Protein AF-A0A943DC43-F1 (afdb_monomer_lite)

Structure (mmCIF, N/CA/C/O backbone):
data_AF-A0A943DC43-F1
#
_entry.id   AF-A0A943DC43-F1
#
loop_
_atom_site.group_PDB
_atom_site.id
_atom_site.type_symbol
_atom_site.label_atom_id
_atom_site.label_alt_id
_atom_site.label_comp_id
_atom_site.label_asym_id
_atom_site.label_entity_id
_atom_site.label_seq_id
_atom_site.pdbx_PDB_ins_code
_atom_site.Cartn_x
_atom_site.Cartn_y
_atom_site.Cartn_z
_atom_site.occupancy
_atom_site.B_iso_or_equiv
_atom_site.auth_seq_id
_atom_site.auth_comp_id
_atom_site.auth_asym_id
_atom_site.auth_atom_id
_atom_site.pdbx_PDB_model_num
ATOM 1 N N . MET A 1 1 ? 20.107 6.209 -72.157 1.00 56.72 1 MET A N 1
ATOM 2 C CA . MET A 1 1 ? 19.268 5.140 -71.559 1.00 56.72 1 MET A CA 1
ATOM 3 C C . MET A 1 1 ? 19.669 4.688 -70.140 1.00 56.72 1 MET A C 1
ATOM 5 O O . MET A 1 1 ? 18.867 4.017 -69.515 1.00 56.72 1 MET A O 1
ATOM 9 N N . LYS A 1 2 ? 20.840 5.055 -69.576 1.00 55.69 2 LYS A N 1
ATOM 10 C CA . LYS A 1 2 ? 21.281 4.595 -68.230 1.00 55.69 2 LYS A CA 1
ATOM 11 C C . LYS A 1 2 ? 20.815 5.449 -67.030 1.00 55.69 2 LYS A C 1
ATOM 13 O O . LYS A 1 2 ? 20.900 4.993 -65.897 1.00 55.69 2 LYS A O 1
ATOM 18 N N . ARG A 1 3 ? 20.337 6.686 -67.245 1.00 54.84 3 ARG A N 1
ATOM 19 C CA . ARG A 1 3 ? 19.852 7.572 -66.158 1.00 54.84 3 ARG A CA 1
ATOM 20 C C . ARG A 1 3 ? 18.422 7.250 -65.708 1.00 54.84 3 ARG A C 1
ATOM 22 O O . ARG A 1 3 ? 18.135 7.339 -64.523 1.00 54.84 3 ARG A O 1
ATOM 29 N N . ILE A 1 4 ? 17.566 6.801 -66.626 1.00 55.34 4 ILE A N 1
ATOM 30 C CA . ILE A 1 4 ? 16.157 6.475 -66.349 1.00 55.34 4 ILE A CA 1
ATOM 31 C C . ILE A 1 4 ? 16.053 5.205 -65.479 1.00 55.34 4 ILE A C 1
ATOM 33 O O . ILE A 1 4 ? 15.374 5.203 -64.458 1.00 55.34 4 ILE A O 1
ATOM 37 N N . THR A 1 5 ? 16.850 4.169 -65.761 1.00 50.66 5 THR A N 1
ATOM 38 C CA . THR A 1 5 ? 16.910 2.930 -64.957 1.00 50.66 5 THR A CA 1
ATOM 39 C C . THR A 1 5 ? 17.481 3.119 -63.545 1.00 50.66 5 THR A C 1
ATOM 41 O O . THR A 1 5 ? 17.274 2.262 -62.687 1.00 50.66 5 THR A O 1
ATOM 44 N N . ARG A 1 6 ? 18.200 4.222 -63.293 1.00 57.28 6 ARG A N 1
ATOM 45 C CA . ARG A 1 6 ? 18.845 4.526 -62.005 1.00 57.28 6 ARG A CA 1
ATOM 46 C C . ARG A 1 6 ? 17.903 5.227 -61.015 1.00 57.28 6 ARG A C 1
ATOM 48 O O . ARG A 1 6 ? 18.141 5.145 -59.819 1.00 57.28 6 ARG A O 1
ATOM 55 N N . ILE A 1 7 ? 16.829 5.854 -61.504 1.00 58.56 7 ILE A N 1
ATOM 56 C CA . ILE A 1 7 ? 15.804 6.531 -60.684 1.00 58.56 7 ILE A CA 1
ATOM 57 C C . ILE A 1 7 ? 14.581 5.625 -60.471 1.00 58.56 7 ILE A C 1
ATOM 59 O O . ILE A 1 7 ? 13.982 5.647 -59.399 1.00 58.56 7 ILE A O 1
ATOM 63 N N . ILE A 1 8 ? 14.265 4.765 -61.446 1.00 59.03 8 ILE A N 1
ATOM 64 C CA . ILE A 1 8 ? 13.135 3.822 -61.383 1.00 59.03 8 ILE A CA 1
ATOM 65 C C . ILE A 1 8 ? 13.349 2.726 -60.323 1.00 59.03 8 ILE A C 1
ATOM 67 O O . ILE A 1 8 ? 12.415 2.336 -59.633 1.00 59.03 8 ILE A O 1
ATOM 71 N N . ARG A 1 9 ? 14.585 2.242 -60.142 1.00 58.38 9 ARG A N 1
ATOM 72 C CA . ARG A 1 9 ? 14.902 1.204 -59.143 1.00 58.38 9 ARG A CA 1
ATOM 73 C C . ARG A 1 9 ? 14.602 1.616 -57.689 1.00 58.38 9 ARG A C 1
ATOM 75 O O . ARG A 1 9 ? 13.902 0.862 -57.023 1.00 58.38 9 ARG A O 1
ATOM 82 N N . PRO A 1 10 ? 15.070 2.772 -57.178 1.00 58.50 10 PRO A N 1
ATOM 83 C CA . PRO A 1 10 ? 14.779 3.168 -55.799 1.00 58.50 10 PRO A CA 1
ATOM 84 C C . PRO A 1 10 ? 13.308 3.554 -55.580 1.00 58.50 10 PRO A C 1
ATOM 86 O O . PRO A 1 10 ? 12.768 3.272 -54.516 1.00 58.50 10 PRO A O 1
ATOM 89 N N . THR A 1 11 ? 12.633 4.137 -56.579 1.00 65.44 11 THR A N 1
ATOM 90 C CA . THR A 1 11 ? 11.203 4.489 -56.466 1.00 65.44 11 THR A CA 1
ATOM 91 C C . THR A 1 11 ? 10.301 3.258 -56.446 1.00 65.44 11 THR A C 1
ATOM 93 O O . THR A 1 11 ? 9.394 3.202 -55.622 1.00 65.44 11 THR A O 1
ATOM 96 N N . ILE A 1 12 ? 10.583 2.231 -57.258 1.00 69.12 12 ILE A N 1
ATOM 97 C CA . ILE A 1 12 ? 9.863 0.950 -57.184 1.00 69.12 12 ILE A CA 1
ATOM 98 C C . ILE A 1 12 ? 10.069 0.286 -55.813 1.00 69.12 12 ILE A C 1
ATOM 100 O O . ILE A 1 12 ? 9.098 -0.177 -55.224 1.00 69.12 12 ILE A O 1
ATOM 104 N N . CYS A 1 13 ? 11.287 0.293 -55.256 1.00 63.53 13 CYS A N 1
ATOM 105 C CA . CYS A 1 13 ? 11.537 -0.285 -53.929 1.00 63.53 13 CYS A CA 1
ATOM 106 C C . CYS A 1 13 ? 10.779 0.442 -52.805 1.00 63.53 13 CYS A C 1
ATOM 108 O O . CYS A 1 13 ? 10.232 -0.214 -51.923 1.00 63.53 13 CYS A O 1
ATOM 110 N N . ILE A 1 14 ? 10.705 1.777 -52.841 1.00 68.75 14 ILE A N 1
ATOM 111 C CA . ILE A 1 14 ? 9.966 2.564 -51.839 1.00 68.75 14 ILE A CA 1
ATOM 112 C C . ILE A 1 14 ? 8.458 2.307 -51.945 1.00 68.75 14 ILE A C 1
ATOM 114 O O . ILE A 1 14 ? 7.800 2.119 -50.925 1.00 68.75 14 ILE A O 1
ATOM 118 N N . VAL A 1 15 ? 7.908 2.227 -53.161 1.00 66.31 15 VAL A N 1
ATOM 119 C CA . VAL A 1 15 ? 6.481 1.922 -53.359 1.00 66.31 15 VAL A CA 1
ATOM 120 C C . VAL A 1 15 ? 6.150 0.495 -52.903 1.00 66.31 15 VAL A C 1
ATOM 122 O O . VAL A 1 15 ? 5.147 0.302 -52.224 1.00 66.31 15 VAL A O 1
ATOM 125 N N . VAL A 1 16 ? 7.010 -0.493 -53.178 1.00 66.19 16 VAL A N 1
ATOM 126 C CA . VAL A 1 16 ? 6.824 -1.875 -52.695 1.00 66.19 16 VAL A CA 1
ATOM 127 C C . VAL A 1 16 ? 6.887 -1.952 -51.164 1.00 66.19 16 VAL A C 1
ATOM 129 O O . VAL A 1 16 ? 6.061 -2.634 -50.563 1.00 66.19 16 VAL A O 1
ATOM 132 N N . LEU A 1 17 ? 7.795 -1.214 -50.513 1.00 62.62 17 LEU A N 1
ATOM 133 C CA . LEU A 1 17 ? 7.885 -1.168 -49.046 1.00 62.62 17 LEU A CA 1
ATOM 134 C C . LEU A 1 17 ? 6.669 -0.485 -48.398 1.00 62.62 17 LEU A C 1
ATOM 136 O O . LEU A 1 17 ? 6.164 -0.971 -47.388 1.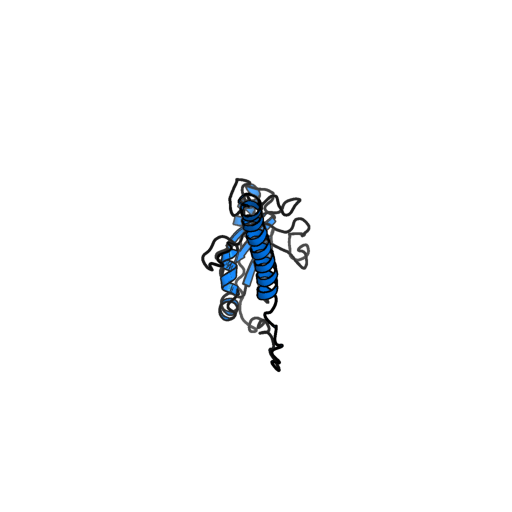00 62.62 17 LEU A O 1
ATOM 140 N N . LEU A 1 18 ? 6.151 0.596 -48.987 1.00 62.66 18 LEU A N 1
ATOM 141 C CA . LEU A 1 18 ? 4.948 1.276 -48.485 1.00 62.66 18 LEU A CA 1
ATOM 142 C C . LEU A 1 18 ? 3.679 0.419 -48.662 1.00 62.66 18 LEU A C 1
ATOM 144 O O . LEU A 1 18 ? 2.815 0.394 -47.781 1.00 62.66 18 LEU A O 1
ATOM 148 N N . VAL A 1 19 ? 3.577 -0.344 -49.754 1.00 59.44 19 VAL A N 1
ATOM 149 C CA . VAL A 1 19 ? 2.479 -1.305 -49.967 1.00 59.44 19 VAL A CA 1
ATOM 150 C C . VAL A 1 19 ? 2.606 -2.522 -49.030 1.00 59.44 19 VAL A C 1
ATOM 152 O O . VAL A 1 19 ? 1.601 -3.002 -48.505 1.00 59.44 19 VAL A O 1
ATOM 155 N N . ALA A 1 20 ? 3.823 -2.984 -48.726 1.00 58.91 20 ALA A N 1
ATOM 156 C CA . ALA A 1 20 ? 4.053 -4.053 -47.746 1.00 58.91 20 ALA A CA 1
ATOM 157 C C . ALA A 1 20 ? 3.696 -3.623 -46.307 1.00 58.91 20 ALA A C 1
ATOM 159 O O . ALA A 1 20 ? 3.087 -4.387 -45.565 1.00 58.91 20 ALA A O 1
ATOM 160 N N . MET A 1 21 ? 3.997 -2.379 -45.921 1.00 58.09 21 MET A N 1
ATOM 161 C CA . MET A 1 21 ? 3.654 -1.847 -44.592 1.00 58.09 21 MET A CA 1
ATOM 162 C C . MET A 1 21 ? 2.138 -1.657 -44.418 1.00 58.09 21 MET A C 1
ATOM 164 O O . MET A 1 21 ? 1.593 -1.979 -43.367 1.00 58.09 21 MET A O 1
ATOM 168 N N . THR A 1 22 ? 1.423 -1.200 -45.451 1.00 52.25 22 THR A N 1
ATOM 169 C CA . THR A 1 22 ? -0.046 -1.040 -45.384 1.00 52.25 22 THR A CA 1
ATOM 170 C C . THR A 1 22 ? -0.798 -2.375 -45.382 1.00 52.25 22 THR A C 1
ATOM 172 O O . THR A 1 22 ? -1.851 -2.484 -44.752 1.00 52.25 22 THR A O 1
ATOM 175 N N . THR A 1 23 ? -0.249 -3.414 -46.019 1.00 51.97 23 THR A N 1
ATOM 176 C CA . THR A 1 23 ? -0.800 -4.780 -45.962 1.00 51.97 23 THR A CA 1
ATOM 177 C C . THR A 1 23 ? -0.464 -5.493 -44.648 1.00 51.97 23 THR A C 1
ATOM 179 O O . THR A 1 23 ? -1.337 -6.162 -44.097 1.00 51.97 23 THR A O 1
ATOM 182 N N . ALA A 1 24 ? 0.725 -5.273 -44.072 1.00 52.84 24 ALA A N 1
ATOM 183 C CA . ALA A 1 24 ? 1.088 -5.782 -42.745 1.00 52.84 24 ALA A CA 1
ATOM 184 C C . ALA A 1 24 ? 0.231 -5.171 -41.619 1.00 52.84 24 ALA A C 1
ATOM 186 O O . ALA A 1 24 ? -0.170 -5.880 -40.700 1.00 52.84 24 ALA A O 1
ATOM 187 N N . VAL A 1 25 ? -0.132 -3.884 -41.718 1.00 50.66 25 VAL A N 1
ATOM 188 C CA . VAL A 1 25 ? -1.016 -3.230 -40.734 1.00 50.66 25 VAL A CA 1
ATOM 189 C C . VAL A 1 25 ? -2.453 -3.762 -40.809 1.00 50.66 25 VAL A C 1
ATOM 191 O O . VAL A 1 25 ? -3.083 -3.924 -39.770 1.00 50.66 25 VAL A O 1
ATOM 194 N N . ARG A 1 26 ? -2.974 -4.115 -41.996 1.00 53.25 26 ARG A N 1
ATOM 195 C CA . ARG A 1 26 ? -4.293 -4.777 -42.105 1.00 53.25 26 ARG A CA 1
ATOM 196 C C . ARG A 1 26 ? -4.290 -6.221 -41.587 1.00 53.25 26 ARG A C 1
ATOM 198 O O . ARG A 1 26 ? -5.305 -6.659 -41.061 1.00 53.25 26 ARG A O 1
ATOM 205 N N . GLY A 1 27 ? -3.168 -6.936 -41.692 1.00 44.47 27 GLY A N 1
ATOM 206 C CA . GLY A 1 27 ? -3.040 -8.326 -41.232 1.00 44.47 27 GLY A CA 1
ATOM 207 C C . GLY A 1 27 ? -3.016 -8.507 -39.709 1.00 44.47 27 GLY A C 1
ATOM 208 O O . GLY A 1 27 ? -3.368 -9.579 -39.228 1.00 44.47 27 GLY A O 1
ATOM 209 N N . CYS A 1 28 ? -2.656 -7.472 -38.941 1.00 46.66 28 CYS A N 1
ATOM 210 C CA . CYS A 1 28 ? -2.633 -7.534 -37.472 1.00 46.66 28 CYS A CA 1
ATOM 211 C C . CYS A 1 28 ? -3.965 -7.146 -36.805 1.00 46.66 28 CYS A C 1
ATOM 213 O O . CYS A 1 28 ? -4.113 -7.354 -35.604 1.00 46.66 28 CYS A O 1
ATOM 215 N N . TYR A 1 29 ? -4.923 -6.589 -37.556 1.00 45.75 29 TYR A N 1
ATOM 216 C CA . TYR A 1 29 ? -6.201 -6.098 -37.016 1.00 45.75 29 TYR A CA 1
ATOM 217 C C . TYR A 1 29 ? -7.395 -7.038 -37.233 1.00 45.75 29 TYR A C 1
ATOM 219 O O . TYR A 1 29 ? -8.497 -6.728 -36.791 1.00 45.75 29 TYR A O 1
ATOM 227 N N . GLN A 1 30 ? -7.195 -8.202 -37.852 1.00 40.16 30 GLN A N 1
ATOM 228 C CA . GLN A 1 30 ? -8.220 -9.242 -37.952 1.00 40.16 30 GLN A CA 1
ATOM 229 C C . GLN A 1 30 ? -7.792 -10.479 -37.166 1.00 40.16 30 GLN A C 1
ATOM 231 O O . GLN A 1 30 ? -7.374 -11.494 -37.713 1.00 40.16 30 GLN A O 1
ATOM 236 N N . ARG A 1 31 ? -7.925 -10.380 -35.843 1.00 36.84 31 ARG 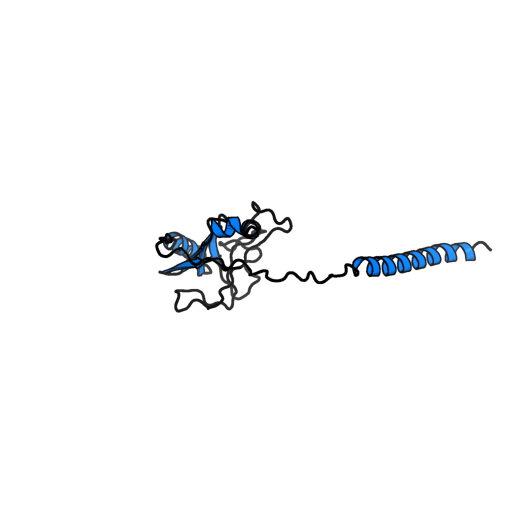A N 1
ATOM 237 C CA . ARG A 1 31 ? -8.355 -11.526 -35.047 1.00 36.84 31 ARG A CA 1
ATOM 238 C C . ARG A 1 31 ? -9.803 -11.257 -34.677 1.00 36.84 31 ARG A C 1
ATOM 240 O O . ARG A 1 31 ? -10.084 -10.409 -33.836 1.00 36.84 31 ARG A O 1
ATOM 247 N N . GLU A 1 32 ? -10.700 -11.917 -35.394 1.00 38.69 32 GLU A N 1
ATOM 248 C CA . GLU A 1 32 ? -12.118 -11.973 -35.072 1.00 38.69 32 GLU A CA 1
ATOM 249 C C . GLU A 1 32 ? -12.272 -12.458 -33.627 1.00 38.69 32 GLU A C 1
ATOM 251 O O . GLU A 1 32 ? -11.849 -13.555 -33.262 1.00 38.69 32 GLU A O 1
ATOM 256 N N . THR A 1 33 ? -12.838 -11.601 -32.784 1.00 34.62 33 THR A N 1
ATOM 257 C CA . THR A 1 33 ? -13.532 -12.016 -31.571 1.00 34.62 33 THR A CA 1
ATOM 258 C C . THR A 1 33 ? -14.808 -12.729 -32.004 1.00 34.62 33 THR A C 1
ATOM 260 O O . THR A 1 33 ? -15.841 -12.090 -32.198 1.00 34.62 33 THR A O 1
ATOM 263 N N . GLU A 1 34 ? -14.726 -14.042 -32.196 1.00 35.84 34 GLU A N 1
ATOM 264 C CA . GLU A 1 34 ? -15.906 -14.906 -32.167 1.00 35.84 34 GLU A CA 1
ATOM 265 C C . GLU A 1 34 ? -16.534 -14.795 -30.761 1.00 35.84 34 GLU A C 1
ATOM 267 O O . GLU A 1 34 ? -15.814 -14.943 -29.765 1.00 35.84 34 GLU A O 1
ATOM 272 N N . PRO A 1 35 ? -17.839 -14.502 -30.631 1.00 35.72 35 PRO A N 1
ATOM 273 C CA . PRO A 1 35 ? -18.497 -14.502 -29.337 1.00 35.72 35 PRO A CA 1
ATOM 274 C C . PRO A 1 35 ? -18.642 -15.953 -28.876 1.00 35.72 35 PRO A C 1
ATOM 276 O O . PRO A 1 35 ? -19.382 -16.737 -29.464 1.00 35.72 35 PRO A O 1
ATOM 279 N N . ILE A 1 36 ? -17.921 -16.323 -27.819 1.00 40.16 36 ILE A N 1
ATOM 280 C CA . ILE A 1 36 ? -18.162 -17.592 -27.136 1.00 40.16 36 ILE A CA 1
ATOM 281 C C . ILE A 1 36 ? -19.466 -17.428 -26.344 1.00 40.16 36 ILE A C 1
ATOM 283 O O . ILE A 1 36 ? -19.476 -16.817 -25.276 1.00 40.16 36 ILE A O 1
ATOM 287 N N . ASP A 1 37 ? -20.563 -17.975 -26.868 1.00 36.25 37 ASP A N 1
ATOM 288 C CA . ASP A 1 37 ? -21.777 -18.252 -26.099 1.00 36.25 37 ASP A CA 1
ATOM 289 C C . ASP A 1 37 ? -21.444 -19.308 -25.028 1.00 36.25 37 ASP A C 1
ATOM 291 O O . ASP A 1 37 ? -21.452 -20.512 -25.292 1.00 36.25 37 ASP A O 1
ATOM 295 N N . ILE A 1 38 ? -21.121 -18.863 -23.808 1.00 40.16 38 ILE A N 1
ATOM 296 C CA . ILE A 1 38 ? -21.098 -19.719 -22.614 1.00 40.16 38 ILE A CA 1
ATOM 297 C C . ILE A 1 38 ? -22.372 -19.431 -21.812 1.00 40.16 38 ILE A C 1
ATOM 299 O O . ILE A 1 38 ? -22.475 -18.374 -21.181 1.00 40.16 38 ILE A O 1
ATOM 303 N N . PRO A 1 39 ? -23.349 -20.353 -21.776 1.00 39.16 39 PRO A N 1
ATOM 304 C CA . PRO A 1 39 ? -24.450 -20.263 -20.834 1.00 39.16 39 PRO A CA 1
ATOM 305 C C . PRO A 1 39 ? -23.904 -20.507 -19.420 1.00 39.16 39 PRO A C 1
ATOM 307 O O . PRO A 1 39 ? -23.591 -21.636 -19.054 1.00 39.16 39 PRO A O 1
ATOM 310 N N . GLY A 1 40 ? -23.801 -19.440 -18.626 1.00 49.06 40 GLY A N 1
ATOM 311 C CA . GLY A 1 40 ? -23.622 -19.526 -17.176 1.00 49.06 40 GLY A CA 1
ATOM 312 C C . GLY A 1 40 ? -22.180 -19.627 -16.675 1.00 49.06 40 GLY A C 1
ATOM 313 O O . GLY A 1 40 ? -21.843 -20.578 -15.979 1.00 49.06 40 GLY A O 1
ATOM 314 N N . THR A 1 41 ? -21.357 -18.603 -16.909 1.00 34.09 41 THR A N 1
ATOM 315 C CA . THR A 1 41 ? -20.217 -18.332 -16.018 1.00 34.09 41 THR A CA 1
ATOM 316 C C . THR A 1 41 ? -20.693 -17.379 -14.929 1.00 34.09 41 THR A C 1
ATOM 318 O O . THR A 1 41 ? -20.659 -16.161 -15.087 1.00 34.09 41 THR A O 1
ATOM 321 N N . SER A 1 42 ? -21.171 -17.933 -13.814 1.00 43.16 42 SER A N 1
ATOM 322 C CA . SER A 1 42 ? -21.111 -17.191 -12.557 1.00 43.16 42 SER A CA 1
ATOM 323 C C . SER A 1 42 ? -19.630 -16.973 -12.277 1.00 43.16 42 SER A C 1
ATOM 325 O O . SER A 1 42 ? -18.893 -17.949 -12.134 1.00 43.16 42 SER A O 1
ATOM 327 N N . ALA A 1 43 ? -19.183 -15.718 -12.215 1.00 46.03 43 ALA A N 1
ATOM 328 C CA . ALA A 1 43 ? -17.910 -15.416 -11.574 1.00 46.03 43 ALA A CA 1
ATOM 329 C C . ALA A 1 43 ? -17.895 -16.121 -10.201 1.00 46.03 43 ALA A C 1
ATOM 331 O O . ALA A 1 43 ? -18.958 -16.185 -9.560 1.00 46.03 43 ALA A O 1
ATOM 332 N N . PRO A 1 44 ? -16.763 -16.690 -9.751 1.00 41.53 44 PRO A N 1
ATOM 333 C CA . PRO A 1 44 ? -16.654 -17.170 -8.385 1.00 41.53 44 PRO A CA 1
ATOM 334 C C . PRO A 1 44 ? -16.989 -15.999 -7.470 1.00 41.53 44 PRO A C 1
ATOM 336 O O . PRO A 1 44 ? -16.264 -15.010 -7.412 1.00 41.53 44 PRO A O 1
ATOM 339 N N . GLN A 1 45 ? -18.144 -16.070 -6.818 1.00 41.00 45 GLN A N 1
ATOM 340 C CA . GLN A 1 45 ? -18.506 -15.085 -5.821 1.00 41.00 45 GLN A CA 1
ATOM 341 C C . GLN A 1 45 ? -17.492 -15.258 -4.683 1.00 41.00 45 GLN A C 1
ATOM 343 O O . GLN A 1 45 ? -17.295 -16.402 -4.250 1.00 41.00 45 GLN A O 1
ATOM 348 N N . PRO A 1 46 ? -16.839 -14.184 -4.210 1.00 49.75 46 PRO A N 1
ATOM 349 C CA . PRO A 1 46 ? -15.979 -14.254 -3.041 1.00 49.75 46 PRO A CA 1
ATOM 350 C C . PRO A 1 46 ? -16.783 -14.918 -1.937 1.00 49.75 46 PRO A C 1
ATOM 352 O O . PRO A 1 46 ? -17.857 -14.441 -1.553 1.00 49.75 46 PRO A O 1
ATOM 355 N N . SER A 1 47 ? -16.334 -16.096 -1.517 1.00 54.56 47 SER A N 1
ATOM 356 C CA . SER A 1 47 ? -16.989 -16.783 -0.420 1.00 54.56 47 SER A CA 1
ATOM 357 C C . SER A 1 47 ? -16.726 -15.917 0.800 1.00 54.56 47 SER A C 1
ATOM 359 O O . SER A 1 47 ? -15.573 -15.704 1.173 1.00 54.56 47 SER A O 1
ATOM 361 N N . ALA A 1 48 ? -17.785 -15.342 1.372 1.00 57.66 48 ALA A N 1
ATOM 362 C CA . ALA A 1 48 ? -17.678 -14.736 2.687 1.00 57.66 48 ALA A CA 1
ATOM 363 C C . ALA A 1 48 ? -17.022 -15.773 3.618 1.00 57.66 48 ALA A C 1
ATOM 365 O O . ALA A 1 48 ? -17.347 -16.962 3.479 1.00 57.66 48 ALA A O 1
ATOM 366 N N . PRO A 1 49 ? -16.105 -15.367 4.515 1.00 58.25 49 PRO A N 1
ATOM 367 C CA . PRO A 1 49 ? -15.515 -16.288 5.477 1.00 58.25 49 PRO A CA 1
ATOM 368 C C . PRO A 1 49 ? -16.612 -17.131 6.122 1.00 58.25 49 PRO A C 1
ATOM 370 O O . PRO A 1 49 ? -17.689 -16.612 6.453 1.00 58.25 49 PRO A O 1
ATOM 373 N N . LEU A 1 50 ? -16.370 -18.441 6.251 1.00 54.31 50 LEU A N 1
ATOM 374 C CA . LEU A 1 50 ? -17.322 -19.325 6.916 1.00 54.31 50 LEU A CA 1
ATOM 375 C C . LEU A 1 50 ? -17.649 -18.718 8.281 1.00 54.31 50 LEU A C 1
ATOM 377 O O . LEU A 1 50 ? -16.749 -18.314 9.015 1.00 54.31 50 LEU A O 1
ATOM 381 N N . ALA A 1 51 ? -18.937 -18.644 8.618 1.00 44.34 51 ALA A N 1
ATOM 382 C CA . ALA A 1 51 ? -19.382 -18.141 9.909 1.00 44.34 51 ALA A CA 1
ATOM 383 C C . ALA A 1 51 ? -18.654 -18.901 11.039 1.00 44.34 51 ALA A C 1
ATOM 385 O O . ALA A 1 51 ? -18.965 -20.061 11.304 1.00 44.34 51 ALA A O 1
ATOM 386 N N . GLY A 1 52 ? -17.659 -18.254 11.659 1.00 55.06 52 GLY A N 1
ATOM 387 C CA . GLY A 1 52 ? -16.781 -18.845 12.676 1.00 55.06 52 GLY A CA 1
ATOM 388 C C . GLY A 1 52 ? -15.274 -18.765 12.395 1.00 55.06 52 GLY A C 1
ATOM 389 O O . GLY A 1 52 ? -14.496 -19.084 13.291 1.00 55.06 52 GLY A O 1
ATOM 390 N N . GLU A 1 53 ? -14.838 -18.331 11.210 1.00 67.38 53 GLU A N 1
ATOM 391 C CA . GLU A 1 53 ? -13.419 -18.084 10.936 1.00 67.38 53 GLU A CA 1
ATOM 392 C C . GLU A 1 53 ? -12.936 -16.833 11.688 1.00 67.38 53 GLU A C 1
ATOM 394 O O . GLU A 1 53 ? -13.445 -15.728 11.494 1.00 67.38 53 GLU A O 1
ATOM 399 N N . VAL A 1 54 ? -11.965 -17.013 12.587 1.00 74.31 54 VAL A N 1
ATOM 400 C CA . VAL A 1 54 ? -11.299 -15.897 13.265 1.00 74.31 54 VAL A CA 1
ATOM 401 C C . VAL A 1 54 ? -10.266 -15.338 12.300 1.00 74.31 54 VAL A C 1
ATOM 403 O O . VAL A 1 54 ? -9.210 -15.939 12.115 1.00 74.31 54 VAL A O 1
ATOM 406 N N . ILE A 1 55 ? -10.568 -14.193 11.691 1.00 82.44 55 ILE A N 1
ATOM 407 C CA . ILE A 1 55 ? -9.585 -13.487 10.873 1.00 82.44 55 ILE A CA 1
ATOM 408 C C . ILE A 1 55 ? -8.583 -12.827 11.828 1.00 82.44 55 ILE A C 1
ATOM 410 O O . ILE A 1 55 ? -8.999 -12.020 12.668 1.00 82.44 55 ILE A O 1
ATOM 414 N N . PRO A 1 56 ? -7.286 -13.174 11.765 1.00 80.62 56 PRO A N 1
ATOM 415 C CA . PRO A 1 56 ? -6.300 -12.579 12.650 1.00 80.62 56 PRO A CA 1
ATOM 416 C C . PRO A 1 56 ? -6.177 -11.086 12.342 1.00 80.62 56 PRO A C 1
ATOM 418 O O . PRO A 1 56 ?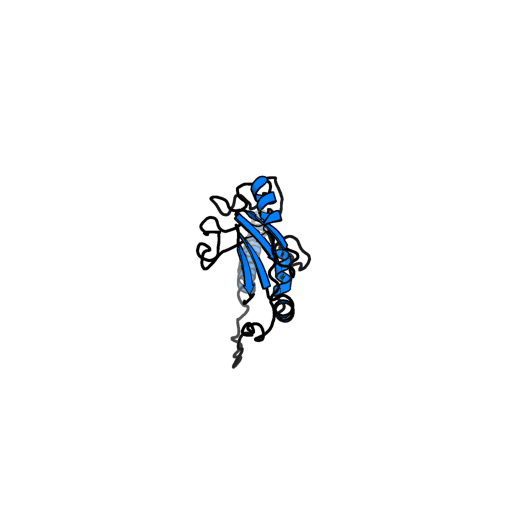 -5.899 -10.701 11.211 1.00 80.62 56 PRO A O 1
ATOM 421 N N . SER A 1 57 ? -6.375 -10.243 13.354 1.00 86.31 57 SER A N 1
ATOM 422 C CA . SER A 1 57 ? -5.990 -8.835 13.258 1.00 86.31 57 SER A CA 1
ATOM 423 C C . SER A 1 57 ? -4.468 -8.741 13.219 1.00 86.31 57 SER A C 1
ATOM 425 O O . SER A 1 57 ? -3.789 -9.450 13.964 1.00 86.31 57 SER A O 1
ATOM 427 N N . VAL A 1 58 ? -3.941 -7.860 12.374 1.00 95.06 58 VAL A N 1
ATOM 428 C CA . VAL A 1 58 ? -2.507 -7.570 12.286 1.00 95.06 58 VAL A CA 1
ATOM 429 C C . VAL A 1 58 ? -2.295 -6.132 12.739 1.00 95.06 58 VAL A C 1
ATOM 431 O O . VAL A 1 58 ? -2.853 -5.222 12.136 1.00 95.06 58 VAL A O 1
ATOM 434 N N . ASP A 1 59 ? -1.515 -5.956 13.803 1.00 96.81 59 ASP A N 1
ATOM 435 C CA . ASP A 1 59 ? -1.138 -4.655 14.367 1.00 96.81 59 ASP A CA 1
ATOM 436 C C . ASP A 1 59 ? 0.223 -4.238 13.800 1.00 96.81 59 ASP A C 1
ATOM 438 O O . ASP A 1 59 ? 1.208 -4.963 13.965 1.00 96.81 59 ASP A O 1
ATOM 442 N N . ARG A 1 60 ? 0.258 -3.088 13.116 1.00 98.25 60 ARG A N 1
ATOM 443 C CA . ARG A 1 60 ? 1.479 -2.436 12.603 1.00 98.25 60 ARG A CA 1
ATOM 444 C C . ARG A 1 60 ? 1.623 -1.002 13.091 1.00 98.25 60 ARG A C 1
ATOM 446 O O . ARG A 1 60 ? 2.252 -0.169 12.440 1.00 98.25 60 ARG A O 1
ATOM 453 N N . GLN A 1 61 ? 1.008 -0.673 14.225 1.00 98.31 61 GLN A N 1
ATOM 454 C CA . GLN A 1 61 ? 0.973 0.693 14.746 1.00 98.31 61 GLN A CA 1
ATOM 455 C C . GLN A 1 61 ? 2.369 1.198 15.129 1.00 98.31 61 GLN A C 1
ATOM 457 O O . GLN A 1 61 ? 2.671 2.380 14.960 1.00 98.31 61 GLN A O 1
ATOM 462 N N . THR A 1 62 ? 3.238 0.304 15.610 1.00 98.44 62 THR A N 1
ATOM 463 C CA . THR A 1 62 ? 4.620 0.656 15.969 1.00 98.44 62 THR A CA 1
ATOM 464 C C . THR A 1 62 ? 5.431 0.981 14.717 1.00 98.44 62 THR A C 1
ATOM 466 O O . THR A 1 62 ? 6.032 2.049 14.633 1.00 98.44 62 THR A O 1
ATOM 469 N N . GLU A 1 63 ? 5.390 0.110 13.711 1.00 98.69 63 GLU A N 1
ATOM 470 C CA . GLU A 1 63 ? 6.079 0.289 12.435 1.00 98.69 63 GLU A CA 1
ATOM 471 C C . GLU A 1 63 ? 5.573 1.529 11.685 1.00 98.69 63 GLU A C 1
ATOM 473 O O . GLU A 1 63 ? 6.370 2.318 11.172 1.00 98.69 63 GLU A O 1
ATOM 478 N N . LEU A 1 64 ? 4.257 1.764 11.702 1.00 98.69 64 LEU A N 1
ATOM 479 C CA . LEU A 1 64 ? 3.643 2.979 11.170 1.00 98.69 64 LEU A CA 1
ATOM 480 C C . LEU A 1 64 ? 4.173 4.236 11.870 1.00 98.69 64 LEU A C 1
ATOM 482 O O . LEU A 1 64 ? 4.545 5.201 11.200 1.00 98.69 64 LEU A O 1
ATOM 486 N N . ALA A 1 65 ? 4.224 4.240 13.204 1.00 98.50 65 ALA A N 1
ATOM 487 C CA . ALA A 1 65 ? 4.731 5.376 13.968 1.00 98.50 65 ALA A CA 1
ATOM 488 C C . ALA A 1 65 ? 6.217 5.647 13.674 1.00 98.50 65 ALA A C 1
ATOM 490 O O . ALA A 1 65 ? 6.612 6.802 13.502 1.00 98.50 65 ALA A O 1
ATOM 491 N N . GLU A 1 66 ? 7.033 4.597 13.566 1.00 98.44 66 GLU A N 1
ATOM 492 C CA . GLU A 1 66 ? 8.453 4.710 13.228 1.00 98.44 66 GLU A CA 1
ATOM 493 C C . GLU A 1 66 ? 8.680 5.227 11.801 1.00 98.44 66 GLU A C 1
ATOM 495 O O . GLU A 1 66 ? 9.523 6.104 11.597 1.00 98.44 66 GLU A O 1
ATOM 500 N N . ALA A 1 67 ? 7.932 4.726 10.813 1.00 98.50 67 ALA A N 1
ATOM 501 C CA . ALA A 1 67 ? 8.017 5.207 9.435 1.00 98.50 67 ALA A CA 1
ATOM 502 C C . ALA A 1 67 ? 7.548 6.660 9.317 1.00 98.50 67 ALA A C 1
ATOM 504 O O . ALA A 1 67 ? 8.250 7.484 8.730 1.00 98.50 67 ALA A O 1
ATOM 505 N N . ARG A 1 68 ? 6.438 7.020 9.973 1.00 98.12 68 ARG A N 1
ATOM 506 C CA . ARG A 1 68 ? 5.938 8.401 10.004 1.00 98.12 68 ARG A CA 1
ATOM 507 C C . ARG A 1 68 ? 6.914 9.369 10.672 1.00 98.12 68 ARG A C 1
ATOM 509 O O . ARG A 1 68 ? 7.009 10.521 10.258 1.00 98.12 68 ARG A O 1
ATOM 516 N N . ALA A 1 69 ? 7.661 8.918 11.680 1.00 98.31 69 ALA A N 1
ATOM 517 C CA . ALA A 1 69 ? 8.706 9.727 12.303 1.00 98.31 69 ALA A CA 1
ATOM 518 C C . ALA A 1 69 ? 9.891 10.004 11.358 1.00 98.31 69 ALA A C 1
ATOM 520 O O . ALA A 1 69 ? 10.529 11.050 11.482 1.00 98.31 69 ALA A O 1
ATOM 521 N N . LYS A 1 70 ? 10.187 9.089 10.424 1.00 98.31 70 LYS A N 1
ATOM 522 C CA . LYS A 1 70 ? 11.236 9.262 9.404 1.00 98.31 70 LYS A CA 1
ATOM 523 C C . LYS A 1 70 ? 10.754 10.112 8.235 1.00 98.31 70 LYS A C 1
ATOM 525 O O . LYS A 1 70 ? 11.477 11.005 7.804 1.00 98.31 70 LYS A O 1
ATOM 530 N N . ASN A 1 71 ? 9.540 9.850 7.754 1.00 98.56 71 ASN A N 1
ATOM 531 C CA . ASN A 1 71 ? 8.922 10.598 6.673 1.00 98.56 71 ASN A CA 1
ATOM 532 C C . ASN A 1 71 ? 7.443 10.912 6.996 1.00 98.56 71 ASN A C 1
ATOM 534 O O . ASN A 1 71 ? 6.617 9.990 7.023 1.00 98.56 71 ASN A O 1
ATOM 538 N N . PRO A 1 72 ? 7.086 12.196 7.217 1.00 98.31 72 PRO A N 1
ATOM 539 C CA . PRO A 1 72 ? 5.732 12.603 7.595 1.00 98.31 72 PRO A CA 1
ATOM 540 C C . PRO A 1 72 ? 4.675 12.343 6.513 1.00 98.31 72 PRO A C 1
ATOM 542 O O . PRO A 1 72 ? 3.490 12.333 6.841 1.00 98.31 72 PRO A O 1
ATOM 545 N N . ASP A 1 73 ? 5.079 12.068 5.270 1.00 98.75 73 ASP A N 1
ATOM 546 C CA . ASP A 1 73 ? 4.175 11.669 4.185 1.00 98.75 73 ASP A CA 1
ATOM 547 C C . ASP A 1 73 ? 3.630 10.237 4.364 1.00 98.75 73 ASP A C 1
ATOM 549 O O . ASP A 1 73 ? 2.798 9.781 3.580 1.00 98.75 73 ASP A O 1
ATOM 553 N N . THR A 1 74 ? 4.084 9.498 5.383 1.00 98.81 74 THR A N 1
ATOM 554 C CA . THR A 1 74 ? 3.572 8.159 5.707 1.00 98.81 74 THR A CA 1
ATOM 555 C C . THR A 1 74 ? 2.153 8.236 6.280 1.00 98.81 74 THR A C 1
ATOM 557 O O . THR A 1 74 ? 1.932 8.664 7.423 1.00 98.81 74 THR A O 1
ATOM 560 N N . VAL A 1 75 ? 1.178 7.737 5.521 1.00 98.56 75 VAL A N 1
ATOM 561 C CA . VAL A 1 75 ? -0.250 7.803 5.875 1.00 98.56 75 VAL A CA 1
ATOM 562 C C . VAL A 1 75 ? -0.820 6.492 6.405 1.00 98.56 75 VAL A C 1
ATOM 564 O O . VAL A 1 75 ? -1.771 6.524 7.187 1.00 98.56 75 VAL A O 1
ATOM 567 N N . ALA A 1 76 ? -0.234 5.355 6.035 1.00 98.75 76 ALA A N 1
ATOM 568 C CA . ALA A 1 76 ? -0.678 4.030 6.461 1.00 98.75 76 ALA A CA 1
ATOM 569 C C . ALA A 1 76 ? 0.469 3.012 6.413 1.00 98.75 76 ALA A C 1
ATOM 571 O O . ALA A 1 76 ? 1.546 3.301 5.893 1.00 98.75 76 ALA A O 1
ATOM 572 N N . TRP A 1 77 ? 0.216 1.814 6.929 1.00 98.88 77 TRP A N 1
ATOM 573 C CA . TRP A 1 77 ? 1.051 0.632 6.740 1.00 98.88 77 TRP A CA 1
ATOM 574 C C . TRP A 1 77 ? 0.258 -0.424 5.979 1.00 98.88 77 TRP A C 1
ATOM 576 O O . TRP A 1 77 ? -0.859 -0.762 6.379 1.00 98.88 77 TRP A O 1
ATOM 586 N N . LEU A 1 78 ? 0.814 -0.927 4.878 1.00 98.81 78 LEU A N 1
ATOM 587 C CA . LEU A 1 78 ? 0.187 -1.943 4.042 1.00 98.81 78 LEU A CA 1
ATOM 588 C C . LEU A 1 78 ? 0.844 -3.292 4.305 1.00 98.81 78 LEU A C 1
ATOM 590 O O . LEU A 1 78 ? 2.049 -3.454 4.128 1.00 98.81 78 LEU A O 1
ATOM 594 N N . TYR A 1 79 ? 0.025 -4.276 4.660 1.00 98.69 79 TYR A N 1
ATOM 595 C CA . TYR A 1 79 ? 0.472 -5.646 4.844 1.00 98.69 79 TYR A CA 1
ATOM 596 C C . TYR A 1 79 ? -0.351 -6.604 3.974 1.00 98.69 79 TYR A C 1
ATOM 598 O O . TYR A 1 79 ? -1.573 -6.695 4.089 1.00 98.69 79 TYR A O 1
ATOM 606 N N . ILE A 1 80 ? 0.329 -7.318 3.075 1.00 98.25 80 ILE A N 1
ATOM 607 C CA . ILE A 1 80 ? -0.254 -8.324 2.178 1.00 98.25 80 ILE A CA 1
ATOM 608 C C . ILE A 1 80 ? 0.633 -9.574 2.240 1.00 98.25 80 ILE A C 1
ATOM 610 O O . ILE A 1 80 ? 1.568 -9.692 1.443 1.00 98.25 80 ILE A O 1
ATOM 614 N N . PRO A 1 81 ? 0.362 -10.531 3.148 1.00 97.00 81 PRO A N 1
ATOM 615 C CA . PRO A 1 81 ? 1.224 -11.698 3.324 1.00 97.00 81 PRO A CA 1
ATOM 616 C C . PRO A 1 81 ? 1.426 -12.506 2.034 1.00 97.00 81 PRO A C 1
ATOM 618 O O . PRO A 1 81 ? 2.555 -12.866 1.715 1.00 97.00 81 PRO A O 1
ATOM 621 N N . GLY A 1 82 ? 0.365 -12.729 1.244 1.00 96.56 82 GLY A N 1
ATOM 622 C CA . GLY A 1 82 ? 0.452 -13.486 -0.016 1.00 96.56 82 GLY A CA 1
ATOM 623 C C . GLY A 1 82 ? 1.297 -12.808 -1.106 1.00 96.56 82 GLY A C 1
ATOM 624 O O . GLY A 1 82 ? 1.800 -13.476 -2.008 1.00 96.56 82 GLY A O 1
ATOM 625 N N . ALA A 1 83 ? 1.519 -11.494 -1.004 1.00 97.56 83 ALA A N 1
ATOM 626 C CA . ALA A 1 83 ? 2.406 -10.742 -1.892 1.00 97.56 83 ALA A CA 1
ATOM 627 C C . ALA A 1 83 ? 3.703 -10.297 -1.201 1.00 97.56 83 ALA A C 1
ATOM 629 O O . ALA A 1 83 ? 4.440 -9.512 -1.786 1.00 97.56 83 ALA A O 1
ATOM 630 N N . GLU A 1 84 ? 3.990 -10.774 0.017 1.00 97.56 84 GLU A N 1
ATOM 631 C CA . GLU A 1 84 ? 5.163 -10.366 0.805 1.00 97.56 84 GLU A CA 1
ATOM 632 C C . GLU A 1 84 ? 5.329 -8.837 0.877 1.00 97.56 84 GLU A C 1
ATOM 634 O O . GLU A 1 84 ? 6.432 -8.312 0.717 1.00 97.56 84 GLU A O 1
ATOM 639 N N . VAL A 1 85 ? 4.213 -8.128 1.053 1.00 98.56 85 VAL A N 1
ATOM 640 C CA . VAL A 1 85 ? 4.202 -6.681 1.297 1.00 98.56 85 VAL A CA 1
ATOM 641 C C . VAL A 1 85 ? 4.065 -6.460 2.792 1.00 98.56 85 VAL A C 1
ATOM 643 O O . VAL A 1 85 ? 3.156 -7.028 3.400 1.00 98.56 85 VAL A O 1
ATOM 646 N N . ASP A 1 86 ? 4.956 -5.661 3.366 1.00 98.50 86 ASP A N 1
ATOM 647 C CA . ASP A 1 86 ? 4.961 -5.290 4.782 1.00 98.50 86 ASP A CA 1
ATOM 648 C C . ASP A 1 86 ? 5.682 -3.946 4.929 1.00 98.50 86 ASP A C 1
ATOM 650 O O . ASP A 1 86 ? 6.822 -3.871 5.385 1.00 98.50 86 ASP A O 1
ATOM 654 N N . ASP A 1 87 ? 5.052 -2.896 4.405 1.00 98.69 87 ASP A N 1
ATOM 655 C CA . ASP A 1 87 ? 5.726 -1.646 4.060 1.00 98.69 87 ASP A CA 1
ATOM 656 C C . ASP A 1 87 ? 4.837 -0.415 4.331 1.00 98.69 87 ASP A C 1
ATOM 658 O O . ASP A 1 87 ? 3.601 -0.503 4.277 1.00 98.69 87 ASP A O 1
ATOM 662 N N . PRO A 1 88 ? 5.438 0.770 4.558 1.00 98.75 88 PRO A N 1
ATOM 663 C CA . PRO A 1 88 ? 4.693 2.017 4.672 1.00 98.75 88 PRO A CA 1
ATOM 664 C C . PRO A 1 88 ? 4.042 2.425 3.343 1.00 98.75 88 PRO A C 1
ATOM 666 O O . PRO A 1 88 ? 4.524 2.115 2.251 1.00 98.75 88 PRO A O 1
ATOM 669 N N . VAL A 1 89 ? 2.950 3.179 3.457 1.00 98.88 89 VAL A N 1
ATOM 670 C CA . VAL A 1 89 ? 2.250 3.820 2.342 1.00 98.88 89 VAL A CA 1
ATOM 671 C C . VAL A 1 89 ? 2.431 5.323 2.447 1.00 98.88 89 VAL A C 1
ATOM 673 O O . VAL A 1 89 ? 2.008 5.944 3.426 1.00 98.88 89 VAL A O 1
ATOM 676 N N . MET A 1 90 ? 3.017 5.901 1.406 1.00 98.81 90 MET A N 1
ATOM 677 C CA . MET A 1 90 ? 3.260 7.336 1.296 1.00 98.81 90 MET A CA 1
ATOM 678 C C . MET A 1 90 ? 2.064 8.052 0.660 1.00 98.81 90 MET A C 1
ATOM 680 O O . MET A 1 90 ? 1.288 7.445 -0.075 1.00 98.81 90 MET A O 1
ATOM 684 N N . GLN A 1 91 ? 1.909 9.353 0.879 1.00 98.81 91 GLN A N 1
ATOM 685 C CA . GLN A 1 91 ? 0.965 10.176 0.123 1.00 98.81 91 GLN A CA 1
ATOM 686 C C . GLN A 1 91 ? 1.554 11.564 -0.113 1.00 98.81 91 GLN A C 1
ATOM 688 O O . GLN A 1 91 ? 2.072 12.185 0.806 1.00 98.81 91 GLN A O 1
ATOM 693 N N . ALA A 1 92 ? 1.454 12.046 -1.349 1.00 98.56 92 ALA A N 1
ATOM 694 C CA . ALA A 1 92 ? 1.906 13.373 -1.756 1.00 98.56 92 ALA A CA 1
ATOM 695 C C . ALA A 1 92 ? 0.745 14.177 -2.363 1.00 98.56 92 ALA A C 1
ATOM 697 O O . ALA A 1 92 ? -0.361 13.662 -2.537 1.00 98.56 92 ALA A O 1
ATOM 698 N N . GLU A 1 93 ? 1.004 15.434 -2.726 1.00 98.38 93 GLU A N 1
ATOM 699 C CA . GLU A 1 93 ? 0.024 16.310 -3.393 1.00 98.38 93 GLU A CA 1
ATOM 700 C C . GLU A 1 93 ? -0.318 15.852 -4.826 1.00 98.38 93 GLU A C 1
ATOM 702 O O . GLU A 1 93 ? -1.339 16.252 -5.387 1.00 98.38 93 GLU A O 1
ATOM 707 N N . ASP A 1 94 ? 0.505 14.978 -5.414 1.00 98.62 94 ASP A N 1
ATOM 708 C CA . ASP A 1 94 ? 0.306 14.386 -6.734 1.00 98.62 94 ASP A CA 1
ATOM 709 C C . ASP A 1 94 ? 0.622 12.875 -6.756 1.00 98.62 94 ASP A C 1
ATOM 711 O O . ASP A 1 94 ? 1.194 12.316 -5.822 1.00 98.62 94 ASP A O 1
ATOM 715 N N . ASN A 1 95 ? 0.245 12.200 -7.848 1.00 98.56 95 ASN A N 1
ATOM 716 C CA . ASN A 1 95 ? 0.440 10.753 -8.031 1.00 98.56 95 ASN A CA 1
ATOM 717 C C . ASN A 1 95 ? 1.789 10.377 -8.690 1.00 98.56 95 ASN A C 1
ATOM 719 O O . ASN A 1 95 ? 1.987 9.221 -9.073 1.00 98.56 95 ASN A O 1
ATOM 723 N N . GLY A 1 96 ? 2.685 11.343 -8.905 1.00 98.31 96 GLY A N 1
ATOM 724 C CA . GLY A 1 96 ? 3.975 11.177 -9.578 1.00 98.31 96 GLY A CA 1
ATOM 725 C C . GLY A 1 96 ? 5.191 11.299 -8.656 1.00 98.31 96 GLY A C 1
ATOM 726 O O . GLY A 1 96 ? 6.243 10.755 -8.993 1.00 98.31 96 GLY A O 1
ATOM 727 N N . TYR A 1 97 ? 5.062 11.961 -7.505 1.00 98.50 97 TYR A N 1
ATOM 728 C CA . TYR A 1 97 ? 6.166 12.254 -6.587 1.00 98.50 97 TYR A CA 1
ATOM 729 C C . TYR A 1 97 ? 6.899 10.987 -6.117 1.00 98.50 97 TYR A C 1
ATOM 731 O O . TYR A 1 97 ? 8.105 10.848 -6.319 1.00 98.50 97 TYR A O 1
ATOM 739 N N . TYR A 1 98 ? 6.156 10.003 -5.604 1.00 98.62 98 TYR A N 1
ATOM 740 C CA . TYR A 1 98 ? 6.702 8.730 -5.115 1.00 98.62 98 TYR A CA 1
ATOM 741 C C . TYR A 1 98 ? 6.923 7.674 -6.210 1.00 98.62 98 TYR A C 1
ATOM 743 O O . TYR A 1 98 ? 7.302 6.537 -5.928 1.00 98.62 98 TYR A O 1
ATOM 751 N N . LEU A 1 99 ? 6.771 8.039 -7.491 1.00 98.25 99 LEU A N 1
ATOM 752 C CA . LEU A 1 99 ? 6.960 7.095 -8.594 1.00 98.25 99 LEU A CA 1
ATOM 753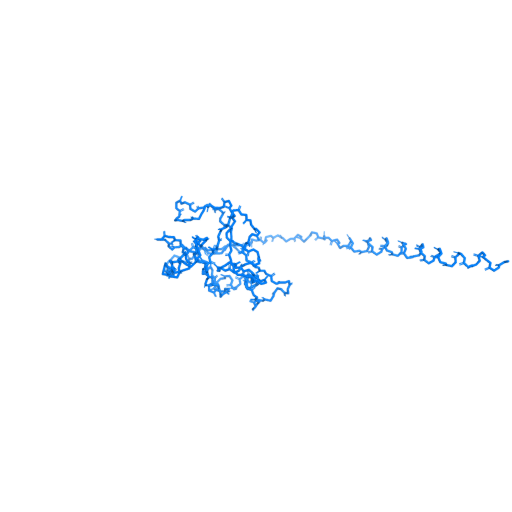 C C . LEU A 1 99 ? 8.406 6.583 -8.680 1.00 98.25 99 LEU A C 1
ATOM 755 O O . LEU A 1 99 ? 8.625 5.469 -9.135 1.00 98.25 99 LEU A O 1
ATOM 759 N N . LYS A 1 100 ? 9.411 7.376 -8.296 1.00 98.38 100 LYS A N 1
ATOM 760 C CA . LYS A 1 100 ? 10.830 6.956 -8.309 1.00 98.38 100 LYS A CA 1
ATOM 761 C C . LYS A 1 100 ? 11.568 7.315 -7.025 1.00 98.38 100 LYS A C 1
ATOM 763 O O . LYS A 1 100 ? 12.792 7.459 -7.042 1.00 98.38 100 LYS A O 1
ATOM 768 N N . LEU A 1 101 ? 10.810 7.485 -5.948 1.00 98.69 101 LEU A N 1
ATOM 769 C CA . LEU A 1 101 ? 11.328 7.735 -4.615 1.00 98.69 101 LEU A CA 1
ATOM 770 C C . LEU A 1 101 ? 10.889 6.604 -3.691 1.00 98.69 101 LEU A C 1
ATOM 772 O O . LEU A 1 101 ? 9.754 6.132 -3.788 1.00 98.69 101 LEU A O 1
ATOM 776 N N . ASP A 1 102 ? 11.793 6.150 -2.837 1.00 98.50 102 ASP A N 1
ATOM 777 C CA . ASP A 1 102 ? 11.449 5.253 -1.743 1.00 98.50 102 ASP A CA 1
ATOM 778 C C . ASP A 1 102 ? 10.714 5.998 -0.615 1.00 98.50 102 ASP A C 1
ATOM 780 O O . ASP A 1 102 ? 10.445 7.200 -0.690 1.00 98.50 102 ASP A O 1
ATOM 784 N N . GLU A 1 103 ? 10.368 5.268 0.439 1.00 98.31 103 GLU A N 1
ATOM 785 C CA . GLU A 1 103 ? 9.666 5.777 1.614 1.00 98.31 103 GLU A CA 1
ATOM 786 C C . GLU A 1 103 ? 10.450 6.845 2.397 1.00 98.31 103 GLU A C 1
ATOM 788 O O . GLU A 1 103 ? 9.856 7.593 3.171 1.00 98.31 103 GLU A O 1
ATOM 793 N N . ASN A 1 104 ? 11.762 6.978 2.176 1.00 97.00 104 ASN A N 1
ATOM 794 C CA . ASN A 1 104 ? 12.605 8.004 2.796 1.00 97.00 104 ASN A CA 1
ATOM 795 C C . ASN A 1 104 ? 12.809 9.226 1.881 1.00 97.00 104 ASN A C 1
ATOM 797 O O . ASN A 1 104 ? 13.507 10.168 2.258 1.00 97.00 104 ASN A O 1
ATOM 801 N N . GLY A 1 105 ? 12.204 9.228 0.688 1.00 96.62 105 GLY A N 1
ATOM 802 C CA . GLY A 1 105 ? 12.365 10.290 -0.305 1.00 96.62 105 GLY A CA 1
ATOM 803 C C . GLY A 1 105 ? 13.664 10.186 -1.111 1.00 96.62 105 GLY A C 1
ATOM 804 O O . GLY A 1 105 ? 14.039 11.143 -1.793 1.00 96.62 105 GLY A O 1
ATOM 805 N N . GLU A 1 106 ? 14.360 9.048 -1.055 1.00 98.25 106 GLU A N 1
ATOM 806 C CA . GLU A 1 106 ? 15.579 8.803 -1.824 1.00 98.25 106 GLU A CA 1
ATOM 807 C C . GLU A 1 106 ? 15.260 8.145 -3.168 1.00 98.25 106 GLU A C 1
ATOM 809 O O . GLU A 1 106 ? 14.241 7.481 -3.339 1.00 98.25 106 GLU A O 1
ATOM 814 N N . TYR A 1 107 ? 16.129 8.326 -4.168 1.00 98.44 107 TYR A N 1
ATOM 815 C CA . TYR A 1 107 ? 15.897 7.733 -5.484 1.00 98.44 107 TYR A CA 1
ATOM 816 C C . TYR A 1 107 ? 15.874 6.201 -5.419 1.00 98.44 107 TYR A C 1
ATOM 818 O O . TYR A 1 107 ? 16.879 5.561 -5.107 1.00 98.44 107 TYR A O 1
ATOM 826 N N . ALA A 1 108 ? 14.765 5.622 -5.870 1.00 98.25 108 ALA A N 1
ATOM 827 C CA . ALA A 1 108 ? 14.603 4.193 -6.060 1.00 98.25 108 ALA A CA 1
ATOM 828 C C . ALA A 1 108 ? 13.898 3.925 -7.391 1.00 98.25 108 ALA A C 1
ATOM 830 O O . ALA A 1 108 ? 12.806 4.428 -7.648 1.00 98.25 108 ALA A O 1
ATOM 831 N N . MET A 1 109 ? 14.498 3.085 -8.244 1.00 97.56 109 MET A N 1
ATOM 832 C CA . MET A 1 109 ? 13.944 2.750 -9.568 1.00 97.56 109 MET A CA 1
ATOM 833 C C . MET A 1 109 ? 12.488 2.267 -9.495 1.00 97.56 109 MET A C 1
ATOM 835 O O . MET A 1 109 ? 11.690 2.585 -10.373 1.00 97.56 109 MET A O 1
ATOM 839 N N . TRP A 1 110 ? 12.167 1.512 -8.445 1.00 97.94 110 TRP A N 1
ATOM 840 C CA . TRP A 1 110 ? 10.866 0.886 -8.227 1.00 97.94 110 TRP A CA 1
ATOM 841 C C . TRP A 1 110 ? 9.973 1.652 -7.247 1.00 97.94 110 TRP A C 1
ATOM 843 O O . TRP A 1 110 ? 8.938 1.119 -6.851 1.00 97.94 110 TRP A O 1
ATOM 853 N N . GLY A 1 111 ? 10.375 2.865 -6.849 1.00 98.31 111 GLY A N 1
ATOM 854 C CA . GLY A 1 111 ? 9.659 3.700 -5.886 1.00 98.31 111 GLY A CA 1
ATOM 855 C C . GLY A 1 111 ? 9.295 2.966 -4.590 1.00 98.31 111 GLY A C 1
ATOM 856 O O . GLY A 1 111 ? 9.952 1.991 -4.204 1.00 98.31 111 GLY A O 1
ATOM 857 N N . CYS A 1 112 ? 8.214 3.413 -3.960 1.00 98.69 112 CYS A N 1
ATOM 858 C CA . CYS A 1 112 ? 7.558 2.793 -2.806 1.00 98.69 112 CYS A CA 1
ATOM 859 C C . CYS A 1 112 ? 6.062 2.552 -3.087 1.00 98.69 112 CYS A C 1
ATOM 861 O O . CYS A 1 112 ? 5.602 2.700 -4.225 1.00 98.69 112 CYS A O 1
ATOM 863 N N . TYR A 1 113 ? 5.306 2.146 -2.064 1.00 98.88 113 TYR A N 1
ATOM 864 C CA . TYR A 1 113 ? 3.847 2.115 -2.132 1.00 98.88 113 TYR A CA 1
ATOM 865 C C . TYR A 1 113 ? 3.285 3.481 -1.754 1.00 98.88 113 TYR A C 1
ATOM 867 O O . TYR A 1 113 ? 3.707 4.074 -0.762 1.00 98.88 113 TYR A O 1
ATOM 875 N N . TYR A 1 114 ? 2.329 3.987 -2.528 1.00 98.88 114 TYR A N 1
ATOM 876 C CA . TYR A 1 114 ? 1.775 5.316 -2.286 1.00 98.88 114 TYR A CA 1
ATOM 877 C C . TYR A 1 114 ? 0.283 5.400 -2.598 1.00 98.88 114 TYR A C 1
ATOM 879 O O . TYR A 1 114 ? -0.201 4.803 -3.555 1.00 98.88 114 TYR A O 1
ATOM 887 N N . ALA A 1 115 ? -0.465 6.132 -1.780 1.00 98.81 115 ALA A N 1
ATOM 888 C CA . ALA A 1 115 ? -1.890 6.351 -1.962 1.00 98.81 115 ALA A CA 1
ATOM 889 C C . ALA A 1 115 ? -2.161 7.417 -3.033 1.00 98.81 115 ALA A C 1
ATOM 891 O O . ALA A 1 115 ? -1.351 8.316 -3.263 1.00 98.81 115 ALA A O 1
ATOM 892 N N . HIS A 1 116 ? -3.335 7.347 -3.659 1.00 98.81 116 HIS A N 1
ATOM 893 C CA . HIS A 1 116 ? -3.817 8.419 -4.527 1.00 98.81 116 HIS A CA 1
ATOM 894 C C . HIS A 1 116 ? -3.893 9.748 -3.766 1.00 98.81 116 HIS A C 1
ATOM 896 O O . HIS A 1 116 ? -4.438 9.792 -2.663 1.00 98.81 116 HIS A O 1
ATOM 902 N N . CYS A 1 117 ? -3.394 10.837 -4.351 1.00 98.62 117 CYS A N 1
ATOM 903 C CA . CYS A 1 117 ? -3.258 12.128 -3.669 1.00 98.62 117 CYS A CA 1
ATOM 904 C C . CYS A 1 117 ? -4.587 12.711 -3.158 1.00 98.62 117 CYS A C 1
ATOM 906 O O . CYS A 1 117 ? -4.627 13.357 -2.117 1.00 98.62 117 CYS A O 1
ATOM 908 N N . GLU A 1 118 ? -5.697 12.447 -3.851 1.00 98.44 118 GLU A N 1
ATOM 909 C CA . GLU A 1 118 ? -7.026 12.924 -3.436 1.00 98.44 118 GLU A CA 1
ATOM 910 C C . GLU A 1 118 ? -7.713 12.034 -2.390 1.00 98.44 118 GLU A C 1
ATOM 912 O O . GLU A 1 118 ? -8.751 12.427 -1.852 1.00 98.44 118 GLU A O 1
ATOM 917 N N . ASN A 1 119 ? -7.184 10.835 -2.106 1.00 98.56 119 ASN A N 1
ATOM 918 C CA . ASN A 1 119 ? -7.834 9.949 -1.150 1.00 98.56 119 ASN A CA 1
ATOM 919 C C . ASN A 1 119 ? -7.660 10.440 0.287 1.00 98.56 119 ASN A C 1
ATOM 921 O O . ASN A 1 119 ? -6.565 10.778 0.726 1.00 98.56 119 ASN A O 1
ATOM 925 N N . LYS A 1 120 ? -8.732 10.376 1.072 1.00 98.19 120 LYS A N 1
ATOM 926 C CA . LYS A 1 120 ? -8.646 10.528 2.525 1.00 98.19 120 LYS A CA 1
ATOM 927 C C . LYS A 1 120 ? -8.210 9.213 3.151 1.00 98.19 120 LYS A C 1
ATOM 929 O O . LYS A 1 120 ? -8.894 8.197 3.001 1.00 98.19 120 LYS A O 1
ATOM 934 N N . ILE A 1 121 ? -7.089 9.255 3.867 1.00 97.50 121 ILE A N 1
ATOM 935 C CA . ILE A 1 121 ? -6.525 8.124 4.604 1.00 97.50 121 ILE A CA 1
ATOM 936 C C . ILE A 1 121 ? -6.609 8.409 6.104 1.00 97.50 121 ILE A C 1
ATOM 938 O O . ILE A 1 121 ? -6.240 9.483 6.576 1.00 97.50 121 ILE A O 1
ATOM 942 N N . GLY A 1 122 ? -7.142 7.452 6.854 1.00 96.00 122 GLY A N 1
ATOM 943 C CA . GLY A 1 122 ? -7.355 7.534 8.294 1.00 96.00 122 GLY A CA 1
ATOM 944 C C . GLY A 1 122 ? -8.226 6.374 8.760 1.00 96.00 122 GLY A C 1
ATOM 945 O O . GLY A 1 122 ? -8.454 5.443 7.985 1.00 96.00 122 GLY A O 1
ATOM 946 N N . GLY A 1 123 ? -8.720 6.449 10.000 1.00 95.88 123 GLY A N 1
ATOM 947 C CA . GLY A 1 123 ? -9.661 5.472 10.563 1.00 95.88 123 GLY A CA 1
ATOM 948 C C . GLY A 1 123 ? -10.880 5.220 9.670 1.00 95.88 123 GLY A C 1
ATOM 949 O O . GLY A 1 123 ? -11.166 5.982 8.740 1.00 95.88 123 GLY A O 1
ATOM 950 N N . ARG A 1 124 ? -11.616 4.140 9.934 1.00 94.69 124 ARG A N 1
ATOM 951 C CA . ARG A 1 124 ? -12.690 3.636 9.057 1.00 94.69 124 ARG A CA 1
ATOM 952 C C . ARG A 1 124 ? -13.762 4.680 8.722 1.00 94.69 124 ARG A C 1
ATOM 954 O O . ARG A 1 124 ? -14.358 4.606 7.645 1.00 94.69 124 ARG A O 1
ATOM 961 N N . ASP A 1 125 ? -14.014 5.633 9.616 1.00 96.00 125 ASP A N 1
ATOM 962 C CA . ASP A 1 125 ? -14.965 6.737 9.441 1.00 96.00 125 ASP A CA 1
ATOM 963 C C . ASP A 1 125 ? -14.473 7.831 8.473 1.00 96.00 125 ASP A C 1
ATOM 965 O O . ASP A 1 125 ? -15.285 8.534 7.868 1.00 96.00 125 ASP A O 1
ATOM 969 N N . LYS A 1 126 ? -13.153 7.959 8.309 1.00 96.31 126 LYS A N 1
ATOM 970 C CA . LYS A 1 126 ? -12.477 8.956 7.463 1.00 96.31 126 LYS A CA 1
ATOM 971 C C . LYS A 1 126 ? -11.944 8.374 6.162 1.00 96.31 126 LYS A C 1
ATOM 973 O O . LYS A 1 126 ? -11.766 9.131 5.210 1.00 96.31 126 LYS A O 1
ATOM 978 N N . LEU A 1 127 ? -11.671 7.069 6.134 1.00 97.31 127 LEU A N 1
ATOM 979 C CA . LEU A 1 127 ? -11.162 6.380 4.959 1.00 97.31 127 LEU A CA 1
ATOM 980 C C . LEU A 1 127 ? -12.188 6.442 3.828 1.00 97.31 127 LEU A C 1
ATOM 982 O O . LEU A 1 127 ? -13.346 6.034 3.998 1.00 97.31 127 LEU A O 1
ATOM 986 N N . ASP A 1 128 ? -11.747 6.902 2.660 1.00 98.06 128 ASP A N 1
ATOM 987 C CA . ASP A 1 128 ? -12.592 6.903 1.474 1.00 98.06 128 ASP A CA 1
ATOM 988 C C . ASP A 1 128 ? -13.135 5.503 1.155 1.00 98.06 128 ASP A C 1
ATOM 990 O O . ASP A 1 128 ? -12.557 4.460 1.465 1.00 98.06 128 ASP A O 1
ATOM 994 N N . LYS A 1 129 ? -14.301 5.472 0.504 1.00 95.38 129 LYS A N 1
ATOM 995 C CA . LYS A 1 129 ? -14.942 4.208 0.113 1.00 95.38 129 LYS A CA 1
ATOM 996 C C . LYS A 1 129 ? -14.106 3.424 -0.895 1.00 95.38 129 LYS A C 1
ATOM 998 O O . LYS A 1 129 ? -14.146 2.201 -0.881 1.00 95.38 129 LYS A O 1
ATOM 1003 N N . ASN A 1 130 ? -13.397 4.142 -1.765 1.00 96.38 130 ASN A N 1
ATOM 1004 C CA . ASN A 1 130 ? -12.457 3.578 -2.718 1.00 96.38 130 ASN A CA 1
ATOM 1005 C C . ASN A 1 130 ? -11.084 4.213 -2.490 1.00 96.38 130 ASN A C 1
ATOM 1007 O O . ASN A 1 130 ? -10.796 5.290 -3.016 1.00 96.38 130 ASN A O 1
ATOM 1011 N N . THR A 1 131 ? -10.273 3.551 -1.673 1.00 97.62 131 THR A N 1
ATOM 1012 C CA . THR A 1 131 ? -8.886 3.929 -1.415 1.00 97.62 131 THR A CA 1
ATOM 1013 C C . THR A 1 131 ? -7.984 3.206 -2.399 1.00 97.62 131 THR A C 1
ATOM 1015 O O . THR A 1 131 ? -7.995 1.980 -2.464 1.00 97.62 131 THR A O 1
ATOM 1018 N N . THR A 1 132 ? -7.196 3.963 -3.157 1.00 98.56 132 THR A N 1
ATOM 1019 C CA . THR A 1 132 ? -6.273 3.414 -4.152 1.00 98.56 132 THR A CA 1
ATOM 1020 C C . THR A 1 132 ? -4.841 3.533 -3.650 1.00 98.56 132 THR A C 1
ATOM 1022 O O . THR A 1 132 ? -4.402 4.628 -3.303 1.00 98.56 132 THR A O 1
ATOM 1025 N N . ILE A 1 133 ? -4.119 2.411 -3.646 1.00 98.81 133 ILE A N 1
ATOM 1026 C CA . ILE A 1 133 ? -2.683 2.345 -3.365 1.00 98.81 133 ILE A CA 1
ATOM 1027 C C . ILE A 1 133 ? -1.973 1.873 -4.632 1.00 98.81 133 ILE A C 1
ATOM 1029 O O . ILE A 1 133 ? -2.357 0.878 -5.246 1.00 98.81 133 ILE A O 1
ATOM 1033 N N . PHE A 1 134 ? -0.936 2.600 -5.019 1.00 98.75 134 PHE A N 1
ATOM 1034 C CA . PHE A 1 134 ? -0.068 2.325 -6.148 1.00 98.75 134 PHE A CA 1
ATOM 1035 C C . PHE A 1 134 ? 1.242 1.692 -5.686 1.00 98.75 134 PHE A C 1
ATOM 1037 O O . PHE A 1 134 ? 1.690 1.881 -4.558 1.00 98.75 134 PHE A O 1
ATOM 1044 N N . GLY A 1 135 ? 1.871 0.966 -6.600 1.00 98.38 135 GLY A N 1
ATOM 1045 C CA . GLY A 1 135 ? 3.192 0.376 -6.452 1.00 98.38 135 GLY A CA 1
ATOM 1046 C C . GLY A 1 135 ? 3.650 -0.126 -7.814 1.00 98.38 135 GLY A C 1
ATOM 1047 O O . GLY A 1 135 ? 2.828 -0.492 -8.657 1.00 98.38 135 GLY A O 1
ATOM 1048 N N . HIS A 1 136 ? 4.957 -0.108 -8.064 1.00 98.25 136 HIS A N 1
ATOM 1049 C CA . HIS A 1 136 ? 5.479 -0.540 -9.360 1.00 98.25 136 HIS A CA 1
ATOM 1050 C C . HIS A 1 136 ? 5.211 -2.015 -9.643 1.00 98.25 136 HIS A C 1
ATOM 1052 O O . HIS A 1 136 ? 5.167 -2.845 -8.738 1.00 98.25 136 HIS A O 1
ATOM 1058 N N . SER A 1 137 ? 5.108 -2.337 -10.928 1.00 97.56 137 SER A N 1
ATOM 1059 C CA . SER A 1 137 ? 5.033 -3.703 -11.432 1.00 97.56 137 SER A CA 1
ATOM 1060 C C . SER A 1 137 ? 5.958 -3.841 -12.638 1.00 97.56 137 SER A C 1
AT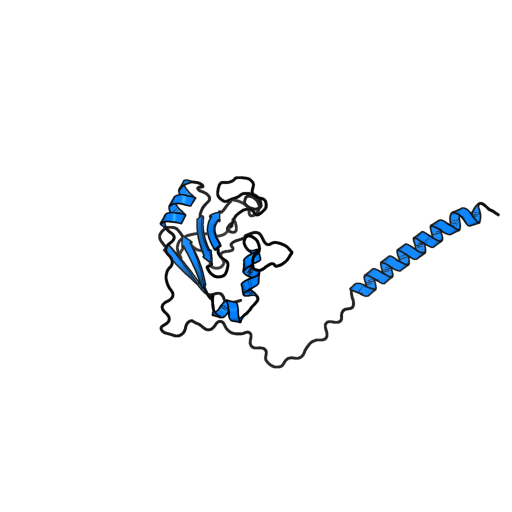OM 1062 O O . SER A 1 137 ? 5.977 -2.982 -13.525 1.00 97.56 137 SER A O 1
ATOM 1064 N N . ALA A 1 138 ? 6.766 -4.895 -12.658 1.00 95.56 138 ALA A N 1
ATOM 1065 C CA . ALA A 1 138 ? 7.631 -5.220 -13.776 1.00 95.56 138 ALA A CA 1
ATOM 1066 C C . ALA A 1 138 ? 6.812 -5.799 -14.942 1.00 95.56 138 ALA A C 1
ATOM 1068 O O . ALA A 1 138 ? 5.803 -6.479 -14.762 1.00 95.56 138 ALA A O 1
ATOM 1069 N N . SER A 1 139 ? 7.270 -5.564 -16.172 1.00 93.44 139 SER A N 1
ATOM 1070 C CA . SER A 1 139 ? 6.552 -5.976 -17.387 1.00 93.44 139 SER A CA 1
ATOM 1071 C C . SER A 1 139 ? 6.539 -7.487 -17.640 1.00 93.44 139 SER A C 1
ATOM 1073 O O . SER A 1 139 ? 5.764 -7.960 -18.467 1.00 93.44 139 SER A O 1
ATOM 1075 N N . ASN A 1 140 ? 7.394 -8.252 -16.960 1.00 92.94 140 ASN A N 1
ATOM 1076 C CA . ASN A 1 140 ? 7.528 -9.698 -17.136 1.00 92.94 140 ASN A CA 1
ATOM 1077 C C . ASN A 1 140 ? 6.490 -10.521 -16.356 1.00 92.94 140 ASN A C 1
ATOM 1079 O O . ASN A 1 140 ? 6.493 -11.740 -16.493 1.00 92.94 140 ASN A O 1
ATOM 1083 N N . CYS A 1 141 ? 5.612 -9.873 -15.584 1.00 93.81 141 CYS A N 1
ATOM 1084 C CA . CYS A 1 141 ? 4.551 -10.521 -14.808 1.00 93.81 141 CYS A CA 1
ATOM 1085 C C . CYS A 1 141 ? 5.053 -11.606 -13.838 1.00 93.81 141 CYS A C 1
ATOM 1087 O O . CYS A 1 141 ? 4.342 -12.565 -13.550 1.00 93.81 141 CYS A O 1
ATOM 1089 N N . ASP A 1 142 ? 6.295 -11.473 -13.370 1.00 96.94 142 ASP A N 1
ATOM 1090 C CA . ASP A 1 142 ? 6.936 -12.451 -12.497 1.00 96.94 142 ASP A CA 1
ATOM 1091 C C . ASP A 1 142 ? 6.283 -12.439 -11.099 1.00 96.94 142 ASP A C 1
ATOM 1093 O O . ASP A 1 142 ? 6.363 -11.413 -10.413 1.00 96.94 142 ASP A O 1
ATOM 1097 N N . PRO A 1 143 ? 5.650 -13.540 -10.646 1.00 95.00 143 PRO A N 1
ATOM 1098 C CA . PRO A 1 143 ? 5.018 -13.601 -9.330 1.00 95.00 143 PRO A CA 1
ATOM 1099 C C . PRO A 1 143 ? 6.011 -13.428 -8.173 1.00 95.00 143 PRO A C 1
ATOM 1101 O O . PRO A 1 143 ? 5.577 -13.101 -7.073 1.00 95.00 143 PRO A O 1
ATOM 1104 N N . ASP A 1 144 ? 7.316 -13.588 -8.406 1.00 95.25 144 ASP A N 1
ATOM 1105 C CA . ASP A 1 144 ? 8.381 -13.330 -7.427 1.00 95.25 144 ASP A CA 1
ATOM 1106 C C . ASP A 1 144 ? 9.129 -12.016 -7.711 1.00 95.25 144 ASP A C 1
ATOM 1108 O O . ASP A 1 144 ? 10.197 -11.738 -7.159 1.00 95.25 144 ASP A O 1
ATOM 1112 N N . GLY A 1 145 ? 8.555 -11.181 -8.579 1.00 96.25 145 GLY A N 1
ATOM 1113 C CA . GLY A 1 145 ? 9.104 -9.897 -8.971 1.00 96.25 145 GLY A CA 1
ATOM 1114 C C . GLY A 1 145 ? 9.055 -8.839 -7.867 1.00 96.25 145 GLY A C 1
ATOM 1115 O O . GLY A 1 145 ? 8.697 -9.055 -6.712 1.00 96.25 145 GLY A O 1
ATOM 1116 N N . VAL A 1 146 ? 9.433 -7.623 -8.240 1.00 96.44 146 VAL A N 1
ATOM 1117 C CA . VAL A 1 146 ? 9.508 -6.480 -7.322 1.00 96.44 146 VAL A CA 1
ATOM 1118 C C . VAL A 1 146 ? 8.131 -5.885 -7.032 1.00 96.44 146 VAL A C 1
ATOM 1120 O O . VAL A 1 146 ? 7.284 -5.825 -7.923 1.00 96.44 146 VAL A O 1
ATOM 1123 N N . ARG A 1 147 ? 7.929 -5.347 -5.824 1.00 96.69 147 ARG A N 1
ATOM 1124 C CA . ARG A 1 147 ? 6.743 -4.548 -5.463 1.00 96.69 147 ARG A CA 1
ATOM 1125 C C . ARG A 1 147 ? 5.428 -5.255 -5.862 1.00 96.69 147 ARG A C 1
ATOM 1127 O O . ARG A 1 147 ? 5.260 -6.446 -5.605 1.00 96.69 147 ARG A O 1
ATOM 1134 N N . PHE A 1 148 ? 4.513 -4.563 -6.541 1.00 98.44 148 PHE A N 1
ATOM 1135 C CA . PHE A 1 148 ? 3.230 -5.110 -6.987 1.00 98.44 148 PHE A CA 1
ATOM 1136 C C . PHE A 1 148 ? 3.314 -6.029 -8.210 1.00 98.44 148 PHE A C 1
ATOM 1138 O O . PHE A 1 148 ? 2.284 -6.525 -8.658 1.00 98.44 148 PHE A O 1
ATOM 1145 N N . THR A 1 149 ? 4.509 -6.369 -8.704 1.00 98.38 149 THR A N 1
ATOM 1146 C CA . THR A 1 149 ? 4.641 -7.537 -9.597 1.00 98.38 149 THR A CA 1
ATOM 1147 C C . THR A 1 149 ? 4.164 -8.806 -8.882 1.00 98.38 149 THR A C 1
ATOM 1149 O O . THR A 1 149 ? 3.494 -9.640 -9.474 1.00 98.38 149 THR A O 1
ATOM 1152 N N . LYS A 1 150 ? 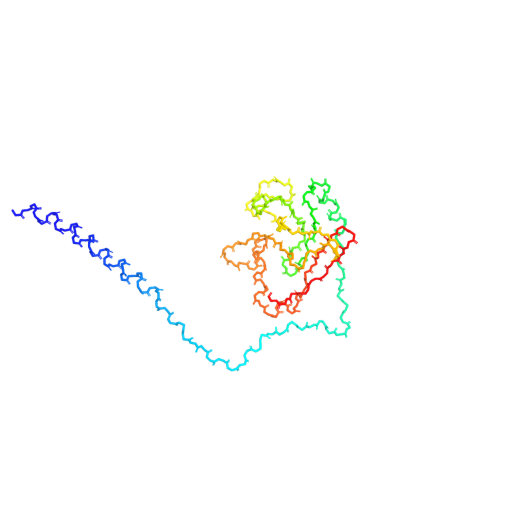4.367 -8.915 -7.565 1.00 97.56 150 LYS A N 1
ATOM 1153 C CA . LYS A 1 150 ? 3.892 -10.070 -6.788 1.00 97.56 150 LYS A CA 1
ATOM 1154 C C . LYS A 1 150 ? 2.366 -10.216 -6.769 1.00 97.56 150 LYS A C 1
ATOM 1156 O O . LYS A 1 150 ? 1.866 -11.307 -6.507 1.00 97.56 150 LYS A O 1
ATOM 1161 N N . LEU A 1 151 ? 1.608 -9.164 -7.110 1.00 97.44 151 LEU A N 1
ATOM 1162 C CA . LEU A 1 151 ? 0.150 -9.263 -7.239 1.00 97.44 151 LEU A CA 1
ATOM 1163 C C . LEU A 1 151 ? -0.283 -10.196 -8.379 1.00 97.44 151 LEU A C 1
ATOM 1165 O O . LEU A 1 151 ? -1.409 -10.681 -8.353 1.00 97.44 151 LEU A O 1
ATOM 1169 N N . TYR A 1 152 ? 0.610 -10.535 -9.318 1.00 97.12 152 TYR A N 1
ATOM 1170 C CA . TYR A 1 152 ? 0.345 -11.563 -10.328 1.00 97.12 152 TYR A CA 1
ATOM 1171 C C . TYR A 1 152 ? 0.033 -12.945 -9.722 1.00 97.12 152 TYR A C 1
ATOM 1173 O O . TYR A 1 152 ? -0.661 -13.730 -10.364 1.00 97.12 152 TYR A O 1
ATOM 1181 N N . ARG A 1 153 ? 0.437 -13.228 -8.471 1.00 97.31 153 ARG A N 1
ATOM 1182 C CA . ARG A 1 153 ? 0.018 -14.439 -7.734 1.00 97.31 153 ARG A CA 1
ATOM 1183 C C . ARG A 1 153 ? -1.507 -14.531 -7.578 1.00 97.31 153 ARG A C 1
ATOM 1185 O O . ARG A 1 153 ? -2.067 -15.616 -7.659 1.00 97.31 153 ARG A O 1
ATOM 1192 N N . TYR A 1 154 ? -2.189 -13.392 -7.444 1.00 96.88 154 TYR A N 1
ATOM 1193 C CA . TYR A 1 154 ? -3.648 -13.316 -7.293 1.00 96.88 154 TYR A CA 1
ATOM 1194 C C . TYR A 1 154 ? -4.424 -13.465 -8.608 1.00 96.88 154 TYR A C 1
ATOM 1196 O O . TYR A 1 154 ? -5.651 -13.421 -8.597 1.00 96.88 154 TYR A O 1
ATOM 1204 N N . MET A 1 155 ? -3.747 -13.683 -9.743 1.00 94.62 155 MET A N 1
ATOM 1205 C CA . MET A 1 155 ? -4.431 -14.124 -10.965 1.00 94.62 155 MET A CA 1
ATOM 1206 C C . MET A 1 155 ? -4.946 -15.566 -10.862 1.00 94.62 155 MET A C 1
ATOM 1208 O O . MET A 1 155 ? -5.797 -15.967 -11.657 1.00 94.62 155 MET A O 1
ATOM 1212 N N . ASP A 1 156 ? -4.432 -16.343 -9.906 1.00 95.31 156 ASP A N 1
ATOM 1213 C CA . ASP A 1 156 ? -4.913 -17.683 -9.597 1.00 95.31 156 ASP A CA 1
ATOM 1214 C C . ASP A 1 156 ? -6.022 -17.621 -8.533 1.00 95.31 156 ASP A C 1
ATOM 1216 O O . ASP A 1 156 ? -5.819 -17.169 -7.404 1.00 95.31 156 ASP A O 1
ATOM 1220 N N . ALA A 1 157 ? -7.213 -18.103 -8.890 1.00 94.31 157 ALA A N 1
ATOM 1221 C CA . ALA A 1 157 ? -8.371 -18.112 -8.005 1.00 94.31 157 ALA A CA 1
ATOM 1222 C C . ALA A 1 157 ? -8.184 -19.007 -6.768 1.00 94.31 157 ALA A C 1
ATOM 1224 O O . ALA A 1 157 ? -8.809 -18.742 -5.741 1.00 94.31 157 ALA A O 1
ATOM 1225 N N . ASP A 1 158 ? -7.363 -20.058 -6.842 1.00 95.69 158 ASP A N 1
ATOM 1226 C CA . ASP A 1 158 ? -7.059 -20.888 -5.676 1.00 95.69 158 ASP A CA 1
ATOM 1227 C C . ASP A 1 158 ? -6.088 -20.162 -4.736 1.00 95.69 158 ASP A C 1
ATOM 1229 O O . ASP A 1 158 ? -6.301 -20.168 -3.524 1.00 95.69 158 ASP A O 1
ATOM 1233 N N . PHE A 1 159 ? -5.136 -19.397 -5.281 1.00 96.12 159 PHE A N 1
ATOM 1234 C CA . PHE A 1 159 ? -4.265 -18.534 -4.479 1.00 96.12 159 PHE A CA 1
ATOM 1235 C C . PHE A 1 159 ? -5.055 -17.447 -3.732 1.00 96.12 159 PHE A C 1
ATOM 1237 O O . PHE A 1 159 ? -4.798 -17.188 -2.558 1.00 96.12 159 PHE A O 1
ATOM 1244 N N . VAL A 1 160 ? -6.075 -16.850 -4.366 1.00 96.31 160 VAL A N 1
ATOM 1245 C CA . VAL A 1 160 ? -6.984 -15.895 -3.699 1.00 96.31 160 VAL A CA 1
ATOM 1246 C C . VAL A 1 160 ? -7.716 -16.548 -2.520 1.00 96.31 160 VAL A C 1
ATOM 1248 O O . VAL A 1 160 ? -7.893 -15.906 -1.487 1.00 96.31 160 VAL A O 1
ATOM 1251 N N . LYS A 1 161 ? -8.133 -17.818 -2.635 1.00 93.94 161 LYS A N 1
ATOM 1252 C CA . LYS A 1 161 ? -8.801 -18.538 -1.532 1.00 93.94 161 LYS A CA 1
ATOM 1253 C C . LYS A 1 161 ? -7.854 -18.807 -0.364 1.00 93.94 161 LYS A C 1
ATOM 1255 O O . LYS A 1 161 ? -8.298 -18.768 0.779 1.00 93.94 161 LYS A O 1
ATOM 1260 N N . GLU A 1 162 ? -6.583 -19.086 -0.644 1.00 95.00 162 GLU A N 1
ATOM 1261 C CA . GLU A 1 162 ? -5.556 -19.339 0.376 1.00 95.00 162 GLU A CA 1
ATOM 1262 C C . GLU A 1 162 ? -5.034 -18.046 1.026 1.00 95.00 162 GLU A C 1
ATOM 1264 O O . GLU A 1 162 ? -4.651 -18.050 2.198 1.00 95.00 162 GLU A O 1
ATOM 1269 N N . HIS A 1 163 ? -5.076 -16.921 0.305 1.00 95.62 163 HIS A N 1
ATOM 1270 C CA . HIS A 1 163 ? -4.598 -15.613 0.762 1.00 95.62 163 HIS A CA 1
ATOM 1271 C C . HIS A 1 163 ? -5.658 -14.498 0.627 1.00 95.62 163 HIS A C 1
ATOM 1273 O O . HIS A 1 163 ? -5.413 -13.484 -0.019 1.00 95.62 163 HIS A O 1
ATOM 1279 N N . PRO A 1 164 ? -6.841 -14.609 1.251 1.00 95.94 164 PRO A N 1
ATOM 1280 C CA . PRO A 1 164 ? -7.994 -13.777 0.892 1.00 95.94 164 PRO A CA 1
ATOM 1281 C C . PRO A 1 164 ? -7.968 -12.341 1.436 1.00 95.94 164 PRO A C 1
ATOM 1283 O O . PRO A 1 164 ? -8.905 -11.587 1.164 1.00 95.94 164 PRO A O 1
ATOM 1286 N N . TYR A 1 165 ? -6.954 -11.951 2.218 1.00 97.00 165 TYR A N 1
ATOM 1287 C CA . TYR A 1 165 ? -6.973 -10.708 2.992 1.00 97.00 165 TYR A CA 1
ATOM 1288 C C . TYR A 1 165 ? -5.777 -9.789 2.738 1.00 97.00 165 TYR A C 1
ATOM 1290 O O . TYR A 1 165 ? -4.626 -10.218 2.647 1.00 97.00 165 TYR A O 1
ATOM 1298 N N . ILE A 1 166 ? -6.087 -8.496 2.716 1.00 97.56 166 ILE A N 1
ATOM 1299 C CA . ILE A 1 166 ? -5.166 -7.362 2.757 1.00 97.56 166 ILE A CA 1
ATOM 1300 C C . ILE A 1 166 ? -5.391 -6.641 4.087 1.00 97.56 166 ILE A C 1
ATOM 1302 O O . ILE A 1 166 ? -6.533 -6.466 4.514 1.00 97.56 166 ILE A O 1
ATOM 1306 N N . TYR A 1 167 ? -4.318 -6.190 4.725 1.00 98.12 167 TYR A N 1
ATOM 1307 C CA . TYR A 1 167 ? -4.363 -5.488 6.002 1.00 98.12 167 TYR A CA 1
ATOM 1308 C C . TYR A 1 167 ? -3.841 -4.064 5.824 1.00 98.12 167 TYR A C 1
ATOM 1310 O O . TYR A 1 167 ? -2.845 -3.839 5.132 1.00 98.12 167 TYR A O 1
ATOM 1318 N N . LEU A 1 168 ? -4.523 -3.106 6.445 1.00 98.38 168 LEU A N 1
ATOM 1319 C CA . LEU A 1 168 ? -4.143 -1.699 6.419 1.00 98.38 168 LEU A CA 1
ATOM 1320 C C . LEU A 1 168 ? -4.192 -1.145 7.839 1.00 98.38 168 LEU A C 1
ATOM 1322 O O . LEU A 1 168 ? -5.276 -1.023 8.413 1.00 98.38 168 LEU A O 1
ATOM 1326 N N . SER A 1 169 ? -3.035 -0.774 8.373 1.00 98.44 169 SER A N 1
ATOM 1327 C CA . SER A 1 169 ? -2.956 -0.034 9.630 1.00 98.44 169 SER A CA 1
ATOM 1328 C C . SER A 1 169 ? -2.910 1.456 9.333 1.00 98.44 169 SER A C 1
ATOM 1330 O O . SER A 1 169 ? -2.124 1.936 8.515 1.00 98.44 169 SER A O 1
ATOM 1332 N N . VAL A 1 170 ? -3.772 2.198 10.005 1.00 97.50 170 VAL A N 1
ATOM 1333 C CA . VAL A 1 170 ? -3.813 3.662 10.033 1.00 97.50 170 VAL A CA 1
ATOM 1334 C C . VAL A 1 170 ? -3.747 4.095 11.493 1.00 97.50 170 VAL A C 1
ATOM 1336 O O . VAL A 1 170 ? -3.832 3.260 12.384 1.00 97.50 170 VAL A O 1
ATOM 1339 N N . ASP A 1 171 ? -3.594 5.390 11.756 1.00 93.38 171 ASP A N 1
ATOM 1340 C CA . ASP A 1 171 ? -3.398 5.899 13.120 1.00 93.38 171 ASP A CA 1
ATOM 1341 C C . ASP A 1 171 ? -4.482 5.411 14.104 1.00 93.38 171 ASP A C 1
ATOM 1343 O O . ASP A 1 171 ? -5.632 5.853 14.042 1.00 93.38 171 ASP A O 1
ATOM 1347 N N . GLY A 1 172 ? -4.103 4.483 14.987 1.00 93.94 172 GLY A N 1
ATOM 1348 C CA . GLY A 1 172 ? -4.951 3.908 16.030 1.00 93.94 172 GLY A CA 1
ATOM 1349 C C . GLY A 1 172 ? -5.952 2.837 15.581 1.00 93.94 172 GLY A C 1
ATOM 1350 O O . GLY A 1 172 ? -6.702 2.349 16.426 1.00 93.94 172 GLY A O 1
ATOM 1351 N N . GLU A 1 173 ? -5.987 2.460 14.301 1.00 96.94 173 GLU A N 1
ATOM 1352 C CA . GLU A 1 173 ? -6.915 1.449 13.779 1.00 96.94 173 GLU A CA 1
ATOM 1353 C C . GLU A 1 173 ? -6.235 0.483 12.802 1.00 96.94 173 GLU A C 1
ATOM 1355 O O . GLU A 1 173 ? -5.510 0.893 11.895 1.00 96.94 173 GLU A O 1
ATOM 1360 N N . ASP A 1 174 ? -6.558 -0.803 12.935 1.00 97.50 174 ASP A N 1
ATOM 1361 C CA . ASP A 1 174 ? -6.157 -1.857 12.006 1.00 97.50 174 ASP A CA 1
ATOM 1362 C C . ASP A 1 174 ? -7.387 -2.374 11.259 1.00 97.50 174 ASP A C 1
ATOM 1364 O O . ASP A 1 174 ? -8.405 -2.739 11.855 1.00 97.50 174 ASP A O 1
ATOM 1368 N N . MET A 1 175 ? -7.310 -2.381 9.931 1.00 96.62 175 MET A N 1
ATOM 1369 C CA . MET A 1 175 ? -8.407 -2.774 9.054 1.00 96.62 175 MET A CA 1
ATOM 1370 C C . MET A 1 175 ? -8.038 -3.990 8.216 1.00 96.62 175 MET A C 1
ATOM 1372 O O . MET A 1 175 ? -6.895 -4.166 7.796 1.00 96.62 175 MET A O 1
ATOM 1376 N N . ILE A 1 176 ? -9.055 -4.796 7.920 1.00 96.94 176 ILE A N 1
ATOM 1377 C CA . ILE A 1 176 ? -8.954 -5.994 7.093 1.00 96.94 176 ILE A CA 1
ATOM 1378 C C . ILE A 1 176 ? -9.844 -5.804 5.866 1.00 96.94 176 ILE A C 1
ATOM 1380 O O . ILE A 1 176 ? -11.019 -5.449 5.987 1.00 96.94 176 ILE A O 1
ATOM 1384 N N . PHE A 1 177 ? -9.291 -6.066 4.688 1.00 95.75 177 PHE A N 1
ATOM 1385 C CA . PHE A 1 177 ? -9.976 -6.015 3.403 1.00 95.75 177 PHE A CA 1
ATOM 1386 C C . PHE A 1 177 ? -9.956 -7.401 2.769 1.00 95.75 177 PHE A C 1
ATOM 1388 O O . PHE A 1 177 ? -8.898 -8.011 2.642 1.00 95.75 177 PHE A O 1
ATOM 1395 N N . GLN A 1 178 ? -11.124 -7.896 2.361 1.00 95.69 178 GLN A N 1
ATOM 1396 C CA . GLN A 1 178 ? -11.232 -9.151 1.624 1.00 95.69 178 GLN A CA 1
ATOM 1397 C C . GLN A 1 178 ? -11.058 -8.897 0.124 1.00 95.69 178 GLN A C 1
ATOM 1399 O O . GLN A 1 178 ? -11.681 -7.992 -0.436 1.00 95.69 178 GLN A O 1
ATOM 1404 N N . ILE A 1 179 ? -10.236 -9.712 -0.527 1.00 95.19 179 ILE A N 1
ATOM 1405 C CA . ILE A 1 179 ? -10.052 -9.698 -1.978 1.00 95.19 179 ILE A CA 1
ATOM 1406 C C . ILE A 1 179 ? -11.312 -10.268 -2.634 1.00 95.19 179 ILE A C 1
ATOM 1408 O O . ILE A 1 179 ? -11.817 -11.317 -2.232 1.00 95.19 179 ILE A O 1
ATOM 1412 N N . THR A 1 180 ? -11.844 -9.551 -3.626 1.00 89.88 180 THR A N 1
ATOM 1413 C CA . THR A 1 180 ? -13.125 -9.901 -4.265 1.00 89.88 180 THR A CA 1
ATOM 1414 C C . THR A 1 180 ? -13.090 -9.973 -5.789 1.00 89.88 180 THR A C 1
ATOM 1416 O O . THR A 1 180 ? -13.998 -10.566 -6.373 1.00 89.88 180 THR A O 1
ATOM 1419 N N . ALA A 1 181 ? -12.077 -9.386 -6.428 1.00 79.88 181 ALA A N 1
ATOM 1420 C CA . ALA A 1 181 ? -11.896 -9.332 -7.875 1.00 79.88 181 ALA A CA 1
ATOM 1421 C C . ALA A 1 181 ? -10.420 -9.114 -8.217 1.00 79.88 181 ALA A C 1
ATOM 1423 O O . ALA A 1 181 ? -9.712 -8.544 -7.352 1.00 79.88 181 ALA A O 1
#

Sequence (181 aa):
MKRITRIIRPTICIVVLLVAMTTAVRGCYQRETEPIDIPGTSAPQPSAPLAGEVIPSVDRQTELAEARAKNPDTVAWLYIPGAEVDDPVMQAEDNGYYLKLDENGEYAMWGCYYAHCENKIGGRDKLDKNTTIFGHSASNCDPDGVRFTKLYRYMDADFVKEHPYIYLSVDGEDMIFQITA

Organism: NCBI:txid214851

Foldseek 3Di:
DVPVVVVVVVVVVVVVVVVVVVVVVVVVPDPDPDDPPDPDDPPPFQPDPDVPDDDDFDDCQVVLVVLCVLPVQFFKFKDQVLLRGTGTEGEDCAPCQQCQADSNRHGHPFGYKYWHNPFQGAPPVRGDPDIDIDTDADPVLDCNDPTCSVVSLVVDVVSCVVRQWMWMGGNPDIDIDGDGD

Secondary structure (DSSP, 8-state):
-TTHHHHHHHHHHHHHHHHHHHHHHHHTS---------S--------PPPTT--PPP---HHHHHHHHHH-TTEEEEEEEGGGTEEEEEE--SSSSGGGSB-TTS-B-TT--EEE-TT---SSTTTS-SS--EE----TT--TTSSGGGGGGGGGSHHHHHHS-EEEEEETTEEEEEE---

pLDDT: mean 83.49, std 21.4, range [34.09, 98.88]

Radius of gyration: 25.71 Å; chains: 1; bounding box: 46×37×88 Å

InterPro domains:
  IPR009835 Sortase B family [cd05826] (72-179)
  IPR023365 Sortase domain superfamily [G3DSA:2.40.260.10] (46-181)
  IPR023365 Sortase domain superfamily [SSF63817] (59-181)